Protein AF-A0A1V5LI44-F1 (afdb_monomer)

Structure (mmCIF, N/CA/C/O backbone):
data_AF-A0A1V5LI44-F1
#
_entry.id   AF-A0A1V5LI44-F1
#
loop_
_atom_site.group_PDB
_atom_site.id
_atom_site.type_symbol
_atom_site.label_atom_id
_atom_site.label_alt_id
_atom_site.label_comp_id
_atom_site.label_asym_id
_atom_site.label_entity_id
_atom_site.label_seq_id
_atom_site.pdbx_PDB_ins_code
_atom_site.Cartn_x
_atom_site.Cartn_y
_atom_site.Cartn_z
_atom_site.occupancy
_atom_site.B_iso_or_equiv
_atom_site.auth_seq_id
_atom_site.auth_comp_id
_atom_site.auth_asym_id
_atom_site.auth_atom_id
_atom_site.pdbx_PDB_model_num
ATOM 1 N N . MET A 1 1 ? 13.418 3.875 -15.182 1.00 83.81 1 MET A N 1
ATOM 2 C CA . MET A 1 1 ? 12.383 2.976 -15.754 1.00 83.81 1 MET A CA 1
ATOM 3 C C . MET A 1 1 ? 12.404 2.947 -17.285 1.00 83.81 1 MET A C 1
ATOM 5 O O . MET A 1 1 ? 12.660 1.880 -17.822 1.00 83.81 1 MET A O 1
ATOM 9 N N . VAL A 1 2 ? 12.182 4.068 -17.993 1.00 92.88 2 VAL A N 1
ATOM 10 C CA . VAL A 1 2 ? 12.179 4.095 -19.479 1.00 92.88 2 VAL A CA 1
ATOM 11 C C . VAL A 1 2 ? 13.537 3.695 -20.069 1.00 92.88 2 VAL A C 1
ATOM 13 O O . VAL A 1 2 ? 13.588 2.835 -20.942 1.00 92.88 2 VAL A O 1
ATOM 16 N N . ASP A 1 3 ? 14.641 4.219 -19.534 1.00 95.94 3 ASP A N 1
ATOM 17 C CA . ASP A 1 3 ? 15.985 3.838 -20.001 1.00 95.94 3 ASP A CA 1
ATOM 18 C C . ASP A 1 3 ? 16.298 2.360 -19.724 1.00 95.94 3 ASP A C 1
ATOM 20 O O . ASP A 1 3 ? 16.854 1.668 -20.571 1.00 95.94 3 ASP A O 1
ATOM 24 N N . CYS A 1 4 ? 15.875 1.844 -18.564 1.00 95.62 4 CYS A N 1
ATOM 25 C CA . CYS A 1 4 ? 16.010 0.426 -18.213 1.00 95.62 4 CYS A CA 1
ATOM 26 C C . CYS A 1 4 ? 15.240 -0.474 -19.190 1.00 95.62 4 CYS A C 1
ATOM 28 O O . CYS A 1 4 ? 15.754 -1.508 -19.604 1.00 95.62 4 CYS A O 1
ATOM 30 N N . PHE A 1 5 ? 14.036 -0.051 -19.593 1.00 93.69 5 PHE A N 1
ATO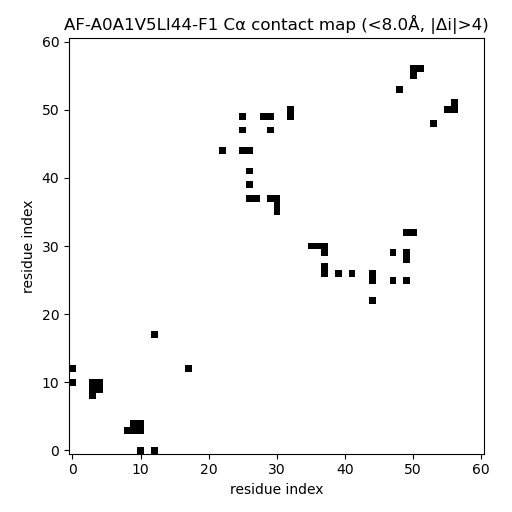M 31 C CA . PHE A 1 5 ? 13.226 -0.748 -20.590 1.00 93.69 5 PHE A CA 1
ATOM 32 C C . PHE A 1 5 ? 13.926 -0.794 -21.953 1.00 93.69 5 PHE A C 1
ATOM 34 O O . PHE A 1 5 ? 14.028 -1.867 -22.543 1.00 93.69 5 PHE A O 1
ATOM 41 N N . LEU A 1 6 ? 14.476 0.334 -22.418 1.00 97.44 6 LEU A N 1
ATOM 42 C CA . LEU A 1 6 ? 15.250 0.382 -23.665 1.00 97.44 6 LEU A CA 1
ATOM 43 C C . LEU A 1 6 ? 16.513 -0.489 -23.602 1.00 97.44 6 LEU A C 1
ATOM 45 O O . LEU A 1 6 ? 16.889 -1.098 -24.600 1.00 97.44 6 LEU A O 1
ATOM 49 N N . ALA A 1 7 ? 17.149 -0.570 -22.434 1.00 97.06 7 ALA A N 1
ATOM 50 C CA . ALA A 1 7 ? 18.339 -1.382 -22.206 1.00 97.06 7 ALA A CA 1
ATOM 51 C C . ALA A 1 7 ? 18.042 -2.866 -21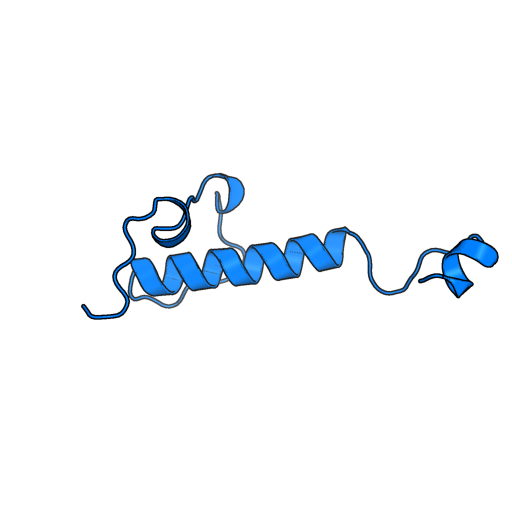.898 1.00 97.06 7 ALA A C 1
ATOM 53 O O . ALA A 1 7 ? 18.980 -3.648 -21.758 1.00 97.06 7 ALA A O 1
ATOM 54 N N . GLY A 1 8 ? 16.771 -3.273 -21.779 1.00 96.56 8 GLY A N 1
ATOM 55 C CA . GLY A 1 8 ? 16.388 -4.648 -21.437 1.00 96.56 8 GLY A CA 1
ATOM 56 C C . GLY A 1 8 ? 16.825 -5.094 -20.035 1.00 96.56 8 GLY A C 1
ATOM 57 O O . GLY A 1 8 ? 16.986 -6.289 -19.792 1.00 96.56 8 GLY A O 1
ATOM 58 N N . VAL A 1 9 ? 17.039 -4.151 -19.113 1.00 96.94 9 VAL A N 1
ATOM 59 C CA . VAL A 1 9 ? 17.460 -4.420 -17.730 1.00 96.94 9 VAL A CA 1
ATOM 60 C C . VAL A 1 9 ? 16.331 -4.128 -16.747 1.00 96.94 9 VAL A C 1
ATOM 62 O O . VAL A 1 9 ? 15.481 -3.267 -16.981 1.00 96.94 9 VAL A O 1
ATOM 65 N N . ARG A 1 10 ? 16.325 -4.833 -15.611 1.00 92.94 10 ARG A N 1
ATOM 66 C CA . ARG A 1 10 ? 15.353 -4.576 -14.542 1.00 92.94 10 ARG A CA 1
ATOM 67 C C . ARG A 1 10 ? 15.641 -3.205 -13.897 1.00 92.94 10 ARG A C 1
ATOM 69 O O . ARG A 1 10 ? 16.800 -2.946 -13.572 1.00 92.94 10 ARG A O 1
ATOM 76 N N . PRO A 1 11 ? 14.633 -2.331 -13.716 1.00 94.81 11 PRO A N 1
ATOM 77 C CA . PRO A 1 11 ? 14.790 -1.095 -12.947 1.00 94.81 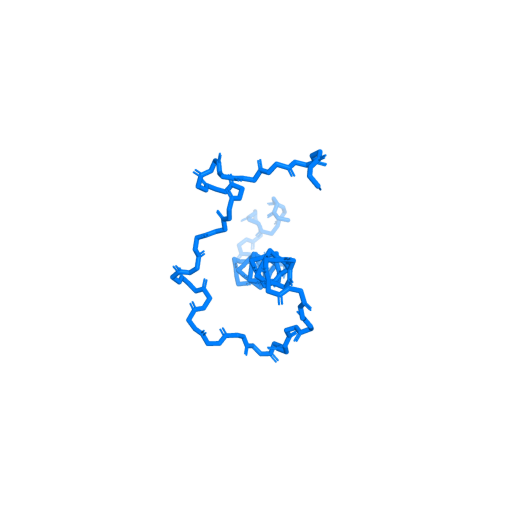11 PRO A CA 1
ATOM 78 C C . PRO A 1 11 ? 15.050 -1.378 -11.458 1.00 94.81 11 PRO A C 1
ATOM 80 O O . PRO A 1 11 ? 14.777 -2.479 -10.981 1.00 94.81 11 PRO A O 1
ATOM 83 N N . SER A 1 12 ? 15.56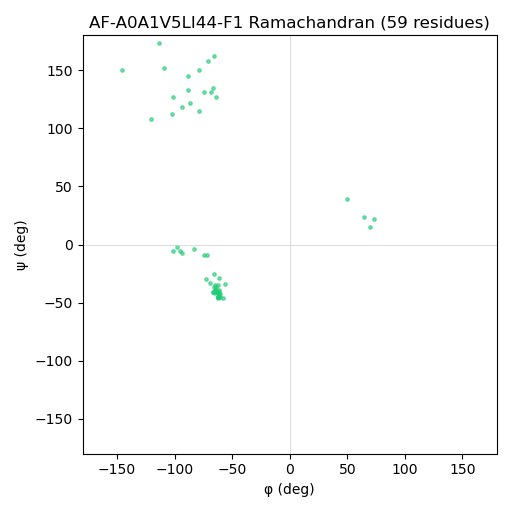8 -0.377 -10.738 1.00 93.25 12 SER A N 1
ATOM 84 C CA . SER A 1 12 ? 15.767 -0.436 -9.283 1.00 93.25 12 SER A CA 1
ATOM 85 C C . SER A 1 12 ? 14.452 -0.562 -8.528 1.00 93.25 12 SER A C 1
ATOM 87 O O . SER A 1 12 ? 14.379 -1.344 -7.592 1.00 93.25 12 SER A O 1
ATOM 89 N N . GLU A 1 13 ? 13.422 0.171 -8.954 1.00 93.81 13 GLU A N 1
ATOM 90 C CA . GLU A 1 13 ? 12.080 0.073 -8.389 1.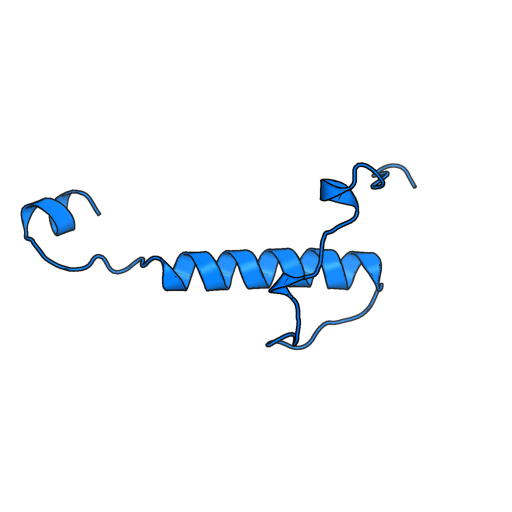00 93.81 13 GLU A CA 1
ATOM 91 C C . GLU A 1 13 ? 11.305 -1.032 -9.097 1.00 93.81 13 GLU A C 1
ATOM 93 O O . GLU A 1 13 ? 11.104 -1.018 -10.318 1.00 93.81 13 GLU A O 1
ATOM 98 N N . THR A 1 14 ? 10.858 -1.993 -8.309 1.00 93.00 14 THR A N 1
ATOM 99 C CA . THR A 1 14 ? 10.216 -3.215 -8.763 1.00 93.00 14 THR A CA 1
ATOM 100 C C . THR A 1 14 ? 8.753 -3.267 -8.337 1.00 93.00 14 THR A C 1
ATOM 102 O O . THR A 1 14 ? 8.247 -2.403 -7.618 1.00 93.00 14 THR A O 1
ATOM 105 N N . PHE A 1 15 ? 8.038 -4.284 -8.814 1.00 92.06 15 PHE A N 1
ATOM 106 C CA . PHE A 1 15 ? 6.658 -4.503 -8.395 1.00 92.06 15 PHE A CA 1
ATOM 107 C C . PHE A 1 15 ? 6.585 -4.871 -6.907 1.00 92.06 15 PHE A C 1
ATOM 109 O O . PHE A 1 15 ? 5.685 -4.432 -6.197 1.00 92.06 15 PHE A O 1
ATOM 116 N N . GLU A 1 16 ? 7.567 -5.632 -6.438 1.00 94.62 16 GLU A N 1
ATOM 117 C CA . GLU A 1 16 ? 7.725 -6.055 -5.055 1.00 94.62 16 GLU A CA 1
ATOM 118 C C . GLU A 1 16 ? 7.911 -4.851 -4.125 1.00 94.62 16 GLU A C 1
ATOM 120 O O . GLU A 1 16 ? 7.254 -4.783 -3.091 1.00 94.62 16 GLU A O 1
ATOM 125 N N . ASP A 1 17 ? 8.681 -3.838 -4.536 1.00 94.62 17 ASP A N 1
ATOM 126 C CA . ASP A 1 17 ? 8.797 -2.585 -3.774 1.00 94.62 17 ASP A CA 1
ATOM 127 C C . ASP A 1 17 ? 7.437 -1.875 -3.645 1.00 94.62 17 ASP A C 1
ATOM 129 O O . ASP A 1 17 ? 7.082 -1.356 -2.586 1.00 94.62 17 ASP A O 1
ATOM 133 N N . GLY A 1 18 ? 6.631 -1.888 -4.712 1.00 94.31 18 GLY A N 1
ATOM 134 C CA . GLY A 1 18 ? 5.266 -1.359 -4.687 1.00 94.31 18 GLY A CA 1
ATOM 135 C C . GLY A 1 18 ? 4.336 -2.127 -3.740 1.00 94.31 18 GLY A C 1
ATOM 136 O O . GLY A 1 18 ? 3.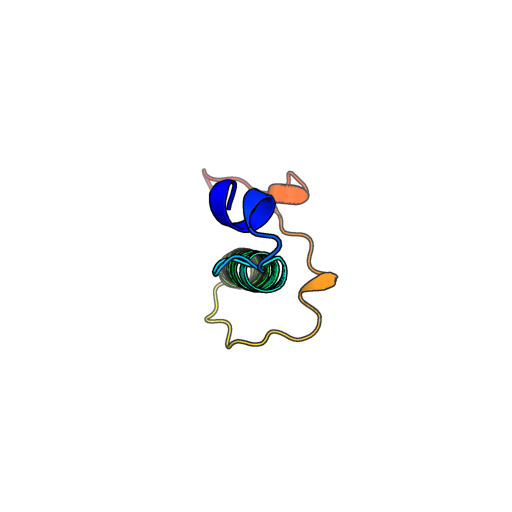492 -1.523 -3.066 1.00 94.31 18 GLY A O 1
ATOM 137 N N . LEU A 1 19 ? 4.500 -3.448 -3.653 1.00 94.00 19 LEU A N 1
ATOM 138 C CA . LEU A 1 19 ? 3.755 -4.293 -2.721 1.00 94.00 19 LEU A CA 1
ATOM 139 C C . LEU A 1 19 ? 4.125 -3.987 -1.263 1.00 94.00 19 LEU A C 1
ATOM 141 O O . LEU A 1 19 ? 3.231 -3.877 -0.423 1.00 94.00 19 LEU A O 1
ATOM 145 N N . GLU A 1 20 ? 5.407 -3.771 -0.965 1.00 93.75 20 GLU A N 1
ATOM 146 C CA . GLU A 1 20 ? 5.873 -3.377 0.372 1.00 93.75 20 GLU A CA 1
ATOM 147 C C . GLU A 1 20 ? 5.305 -2.015 0.795 1.00 93.75 20 GLU 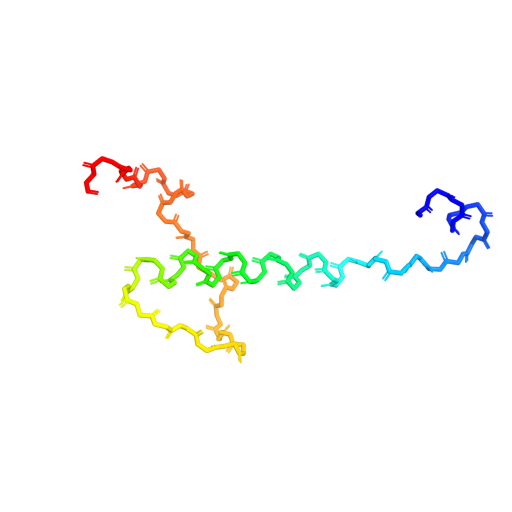A C 1
ATOM 149 O O . GLU A 1 20 ? 4.761 -1.869 1.894 1.00 93.75 20 GLU A O 1
ATOM 154 N N . VAL A 1 21 ? 5.329 -1.021 -0.103 1.00 94.94 21 VAL A N 1
ATOM 155 C CA . VAL A 1 21 ? 4.722 0.300 0.151 1.00 94.94 21 VAL A CA 1
ATOM 156 C C . VAL A 1 21 ? 3.220 0.178 0.416 1.00 94.94 21 VAL A C 1
ATOM 158 O O . VAL A 1 21 ? 2.694 0.804 1.340 1.00 94.94 21 VAL A O 1
ATOM 161 N N . THR A 1 22 ? 2.521 -0.650 -0.361 1.00 94.06 22 THR A N 1
ATOM 162 C CA . THR A 1 22 ? 1.082 -0.884 -0.177 1.00 94.06 22 THR A CA 1
ATOM 163 C C . THR A 1 22 ? 0.803 -1.568 1.161 1.00 94.06 22 THR A C 1
ATOM 165 O O . THR A 1 22 ? -0.104 -1.162 1.885 1.00 94.06 22 THR A O 1
ATOM 168 N N . THR A 1 23 ? 1.616 -2.553 1.539 1.00 94.31 23 THR A N 1
ATOM 169 C CA . THR A 1 23 ? 1.501 -3.278 2.813 1.00 94.31 23 THR A CA 1
ATOM 170 C C . THR A 1 23 ? 1.704 -2.349 4.007 1.00 94.31 23 THR A C 1
ATOM 172 O O . THR A 1 23 ? 0.937 -2.398 4.975 1.00 94.31 23 THR A O 1
ATOM 175 N N . LEU A 1 24 ? 2.686 -1.446 3.925 1.00 94.94 24 LEU A N 1
ATOM 176 C CA . LEU A 1 24 ? 2.914 -0.415 4.934 1.00 94.94 24 LEU A CA 1
ATOM 177 C C . LEU A 1 24 ? 1.697 0.514 5.073 1.00 94.94 24 LEU A C 1
ATOM 179 O O . LEU A 1 24 ? 1.257 0.786 6.191 1.00 94.94 24 LEU A O 1
ATOM 183 N N . LEU A 1 25 ? 1.118 0.960 3.954 1.00 95.31 25 LEU A N 1
ATOM 184 C CA . LEU A 1 25 ? -0.076 1.810 3.950 1.00 95.31 25 LEU A CA 1
ATOM 185 C C . LEU A 1 25 ? -1.293 1.101 4.570 1.00 95.31 25 LEU A C 1
ATOM 187 O O . LEU A 1 25 ? -1.987 1.684 5.403 1.00 95.31 25 LEU A O 1
ATOM 191 N N . MET A 1 26 ? -1.538 -0.163 4.213 1.00 95.69 26 MET A N 1
ATOM 192 C CA . MET A 1 26 ? -2.637 -0.954 4.785 1.00 95.69 26 MET A CA 1
ATOM 193 C C . MET A 1 26 ? -2.452 -1.180 6.286 1.00 95.69 26 MET A C 1
ATOM 195 O O . MET A 1 26 ? -3.400 -1.048 7.061 1.00 95.69 26 MET A O 1
ATOM 199 N N . SER A 1 27 ? -1.215 -1.426 6.719 1.00 95.38 27 SER A N 1
ATOM 200 C CA . SER A 1 27 ? -0.871 -1.556 8.137 1.00 95.38 27 SER A CA 1
ATOM 201 C C . SER A 1 27 ? -1.085 -0.245 8.901 1.00 95.38 27 SER A C 1
ATOM 203 O O . SER A 1 27 ? -1.520 -0.269 10.052 1.00 95.38 27 SER A O 1
ATOM 205 N N . ALA A 1 28 ? -0.846 0.908 8.267 1.00 94.94 28 ALA A N 1
ATOM 206 C CA . ALA A 1 28 ? -1.138 2.214 8.853 1.00 94.94 28 ALA A CA 1
ATOM 207 C C . ALA A 1 28 ? -2.650 2.445 9.027 1.00 94.94 28 ALA A C 1
ATOM 209 O O . ALA A 1 28 ? -3.068 2.917 10.085 1.00 94.94 28 ALA A O 1
ATOM 210 N N . TYR A 1 29 ? -3.480 2.052 8.053 1.00 95.44 29 TYR A N 1
ATOM 211 C CA . TYR A 1 29 ? -4.938 2.070 8.227 1.00 95.44 29 TYR A CA 1
ATOM 212 C C . TYR A 1 29 ? -5.389 1.154 9.367 1.00 95.44 29 TYR A C 1
ATOM 214 O O . TYR A 1 29 ? -6.200 1.558 10.197 1.00 95.44 29 TYR A O 1
ATOM 222 N N . MET A 1 30 ? -4.830 -0.055 9.445 1.00 94.19 30 MET A N 1
ATOM 223 C CA . MET A 1 30 ? -5.127 -1.001 10.518 1.00 94.19 30 MET A CA 1
ATOM 224 C C . MET A 1 30 ? -4.736 -0.449 11.896 1.00 94.19 30 MET A C 1
ATOM 226 O O . MET A 1 30 ? -5.508 -0.564 12.845 1.00 94.19 30 MET A O 1
ATOM 230 N N . SER A 1 31 ? -3.558 0.169 11.996 1.00 95.31 31 SER A N 1
ATOM 231 C CA . SER A 1 31 ? -3.076 0.856 13.200 1.00 95.31 31 SER A CA 1
ATOM 232 C C . SER A 1 31 ? -4.041 1.958 13.637 1.00 95.31 31 SER A C 1
ATOM 234 O O . SER A 1 31 ? -4.425 2.014 14.804 1.00 95.31 31 SER A O 1
ATOM 236 N N . ALA A 1 32 ? -4.498 2.784 12.690 1.00 93.75 32 ALA A N 1
ATOM 237 C CA . ALA A 1 32 ? -5.456 3.851 12.954 1.00 93.75 32 ALA A CA 1
ATOM 238 C C . ALA A 1 32 ? -6.829 3.320 13.403 1.00 93.75 32 ALA A C 1
ATOM 240 O O . ALA A 1 32 ? -7.423 3.885 14.314 1.00 93.75 32 ALA A O 1
ATOM 241 N N . GLU A 1 33 ? -7.329 2.231 12.809 1.00 93.12 33 GLU A N 1
ATOM 242 C CA . GLU A 1 33 ? -8.613 1.622 13.200 1.00 93.12 33 GLU A CA 1
ATOM 243 C C . GLU A 1 33 ? -8.561 0.888 14.547 1.00 93.12 33 GLU A C 1
ATOM 245 O O . GLU A 1 33 ? -9.579 0.805 15.230 1.00 93.12 33 GLU A O 1
ATOM 250 N N . GLN A 1 34 ? -7.405 0.334 14.925 1.00 92.75 34 GLN A N 1
ATOM 251 C CA . GLN A 1 34 ? -7.234 -0.424 16.171 1.00 92.75 34 GLN A CA 1
ATOM 252 C C . GLN A 1 34 ? -6.624 0.397 17.314 1.00 92.75 34 GLN A C 1
ATOM 254 O O . GLN A 1 34 ? -6.437 -0.147 18.402 1.00 92.75 34 GLN A O 1
ATOM 259 N N . GLU A 1 35 ? -6.277 1.662 17.060 1.00 94.38 35 GLU A N 1
ATOM 260 C CA . GLU A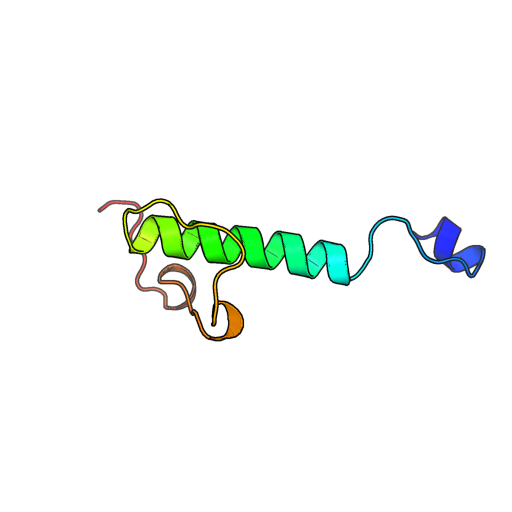 1 35 ? -5.618 2.576 18.003 1.00 94.38 35 GLU A CA 1
ATOM 261 C C . GLU A 1 35 ? -4.380 1.962 18.681 1.00 94.38 35 GLU A C 1
ATOM 263 O O . GLU A 1 35 ? -4.127 2.150 19.873 1.00 94.38 35 GLU A O 1
ATOM 268 N N . LYS A 1 36 ? -3.589 1.189 17.925 1.00 94.44 36 LYS A N 1
ATOM 269 C CA . LYS A 1 36 ? -2.427 0.476 18.467 1.00 94.44 36 LYS A CA 1
ATOM 270 C C . LYS A 1 36 ? -1.286 0.389 17.469 1.00 94.44 36 LYS A C 1
ATOM 272 O O . LYS A 1 36 ? -1.503 0.254 16.269 1.00 94.44 36 LYS A O 1
ATOM 277 N N . THR A 1 37 ? -0.061 0.352 17.984 1.00 94.25 37 THR A N 1
ATOM 278 C CA . THR A 1 37 ? 1.125 0.093 17.164 1.00 94.25 37 THR A CA 1
ATOM 279 C C . THR A 1 37 ? 1.064 -1.311 16.568 1.00 94.25 37 THR A C 1
ATOM 281 O O . THR A 1 37 ? 0.907 -2.301 17.285 1.00 94.25 37 THR A O 1
ATOM 284 N N . ILE A 1 38 ? 1.225 -1.391 15.251 1.00 92.19 38 ILE A N 1
ATOM 285 C CA . ILE A 1 38 ? 1.270 -2.640 14.497 1.00 92.19 38 ILE A CA 1
ATOM 286 C C . ILE A 1 38 ? 2.729 -2.969 14.171 1.00 92.19 38 ILE A C 1
ATOM 288 O O . ILE A 1 38 ? 3.452 -2.132 13.633 1.00 92.19 38 ILE A O 1
ATOM 292 N N . LEU A 1 39 ? 3.166 -4.181 14.519 1.00 91.69 39 LEU A N 1
ATOM 293 C CA . LEU A 1 39 ? 4.491 -4.687 14.165 1.00 91.69 39 LEU A CA 1
ATOM 294 C C . LEU A 1 39 ? 4.425 -5.378 12.805 1.00 91.69 39 LEU A C 1
ATOM 296 O O . LEU A 1 39 ? 3.534 -6.190 12.564 1.00 91.69 39 LEU A O 1
ATOM 300 N N . LEU A 1 40 ? 5.376 -5.048 11.934 1.00 89.50 40 LEU A N 1
ATOM 301 C CA . LEU A 1 40 ? 5.506 -5.656 10.615 1.00 89.50 40 LEU A CA 1
ATOM 302 C C . LEU A 1 40 ? 6.387 -6.917 10.686 1.00 89.50 40 LEU A C 1
ATOM 304 O O . LEU A 1 40 ? 7.370 -6.913 11.434 1.00 89.50 40 LEU A O 1
ATOM 308 N N . PRO A 1 41 ? 6.089 -7.963 9.890 1.00 87.81 41 PRO A N 1
ATOM 309 C CA . PRO A 1 41 ? 4.952 -8.082 8.968 1.00 87.81 41 PRO A CA 1
ATOM 310 C C . PRO A 1 41 ? 3.636 -8.437 9.684 1.00 87.81 41 PRO A C 1
ATOM 312 O O . PRO A 1 41 ? 3.636 -9.133 10.699 1.00 87.81 41 PRO A O 1
ATOM 315 N N . VAL A 1 42 ? 2.507 -7.982 9.131 1.00 86.88 42 VAL A N 1
ATOM 316 C CA . VAL A 1 42 ? 1.161 -8.259 9.662 1.00 86.88 42 VAL A CA 1
ATOM 317 C C . VAL A 1 42 ? 0.572 -9.483 8.961 1.00 86.88 42 VAL A C 1
ATOM 319 O O . VAL A 1 42 ? 0.371 -9.427 7.749 1.00 86.88 42 VAL A O 1
ATOM 322 N N . PRO A 1 43 ? 0.259 -10.577 9.676 1.00 88.06 43 PRO A N 1
ATOM 323 C CA . PRO A 1 43 ? -0.404 -11.729 9.070 1.00 88.06 43 PRO A CA 1
ATOM 324 C C . PRO A 1 43 ? -1.830 -11.378 8.619 1.00 88.06 43 PRO A C 1
ATOM 326 O O . PRO A 1 43 ? -2.580 -10.785 9.397 1.00 88.06 43 PRO A O 1
ATOM 329 N N . GLY A 1 44 ? -2.221 -11.781 7.406 1.00 87.69 44 GLY A N 1
ATOM 330 C CA . GLY A 1 44 ? -3.589 -11.607 6.897 1.00 87.69 44 GLY A CA 1
ATOM 331 C C . GLY A 1 44 ? -3.944 -10.168 6.514 1.00 87.69 44 GLY A C 1
ATOM 332 O O . GLY A 1 44 ? -5.119 -9.802 6.498 1.00 87.69 44 GLY A O 1
ATOM 333 N N . ILE A 1 45 ? -2.944 -9.325 6.244 1.00 91.44 45 ILE A N 1
ATOM 334 C CA . ILE A 1 45 ? -3.156 -7.940 5.799 1.00 91.44 45 ILE A CA 1
ATOM 335 C C . ILE A 1 45 ? -3.822 -7.874 4.418 1.00 91.44 45 ILE A C 1
ATOM 337 O O . ILE A 1 45 ? -4.512 -6.906 4.114 1.00 91.44 45 ILE A O 1
ATOM 341 N N . GLU A 1 46 ? -3.660 -8.919 3.608 1.00 91.31 46 GLU A N 1
ATOM 342 C CA . GLU A 1 46 ? -4.259 -9.092 2.286 1.00 91.31 46 GLU A CA 1
ATOM 343 C C . GLU A 1 46 ? -5.797 -9.111 2.301 1.00 91.31 46 GLU A C 1
ATOM 345 O O . GLU A 1 46 ? -6.420 -8.668 1.337 1.00 91.31 46 GLU A O 1
ATOM 350 N N . ASP A 1 47 ? -6.406 -9.551 3.405 1.00 94.62 47 ASP A N 1
ATOM 351 C CA . ASP A 1 47 ? -7.863 -9.624 3.573 1.00 94.62 47 ASP A CA 1
ATOM 352 C C . ASP A 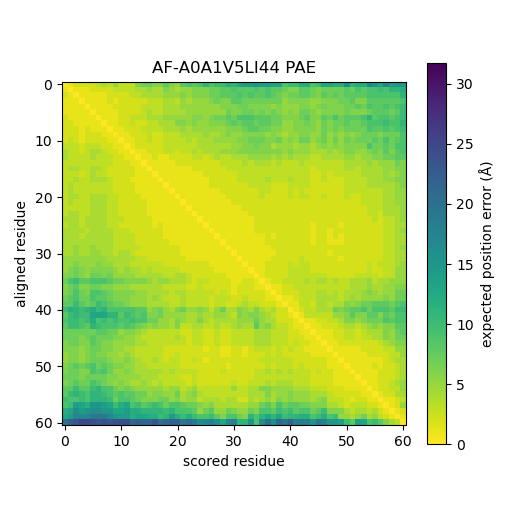1 47 ? -8.442 -8.382 4.277 1.00 94.62 47 ASP A C 1
ATOM 354 O O . ASP A 1 47 ? -9.661 -8.231 4.426 1.00 94.62 47 ASP A O 1
ATOM 358 N N . PHE A 1 48 ? -7.583 -7.474 4.747 1.00 94.38 48 PHE A N 1
ATOM 359 C CA . PHE A 1 48 ? -8.004 -6.295 5.490 1.00 94.38 48 PHE A CA 1
ATOM 360 C C . PHE A 1 48 ? -8.533 -5.205 4.550 1.00 94.38 48 PHE A C 1
ATOM 362 O O . PHE A 1 48 ? -7.798 -4.593 3.779 1.00 94.38 48 PHE A O 1
ATOM 369 N N . ILE A 1 49 ? -9.826 -4.899 4.670 1.00 95.31 49 ILE A N 1
ATOM 370 C CA . ILE A 1 49 ? -10.465 -3.801 3.937 1.00 95.31 49 ILE A CA 1
ATOM 371 C C . ILE A 1 49 ? -10.626 -2.617 4.893 1.00 95.31 49 ILE A C 1
ATOM 373 O O . ILE A 1 49 ? -11.456 -2.731 5.788 1.00 95.31 49 ILE A O 1
ATOM 377 N N . PRO A 1 50 ? -9.934 -1.478 4.730 1.00 94.88 50 PRO A N 1
ATOM 378 C CA . PRO A 1 50 ? -10.025 -0.359 5.669 1.00 94.88 50 PRO A CA 1
ATOM 379 C C . PRO A 1 50 ? -11.366 0.393 5.606 1.00 94.88 50 PRO A C 1
ATOM 381 O O . PRO A 1 50 ? -12.057 0.406 4.586 1.00 94.88 50 PRO A O 1
ATOM 384 N N . ALA A 1 51 ? -11.727 1.101 6.676 1.00 94.94 51 ALA A N 1
ATOM 385 C CA . ALA A 1 51 ? -12.944 1.903 6.806 1.00 94.94 51 ALA A CA 1
ATOM 386 C C . ALA A 1 51 ? -13.080 2.963 5.708 1.00 94.94 51 ALA A C 1
ATOM 388 O O . ALA A 1 51 ? -14.196 3.241 5.265 1.00 94.94 51 ALA A O 1
ATOM 389 N N . VAL A 1 52 ? -11.956 3.522 5.246 1.00 93.62 52 VAL A N 1
ATOM 390 C CA . VAL A 1 52 ? -11.914 4.459 4.113 1.00 93.62 52 VAL A CA 1
ATOM 391 C C . VAL A 1 52 ? -12.412 3.779 2.838 1.00 93.62 52 VAL A C 1
ATOM 393 O O . VAL A 1 52 ? -13.267 4.332 2.153 1.00 93.62 52 VAL A O 1
ATOM 396 N N . ALA A 1 53 ? -11.959 2.551 2.564 1.00 94.31 53 ALA A N 1
ATOM 397 C CA . ALA A 1 53 ? -12.402 1.771 1.408 1.00 94.31 53 ALA A CA 1
ATOM 398 C C . ALA A 1 53 ? -13.863 1.305 1.541 1.00 94.31 53 ALA A C 1
ATOM 400 O O . ALA A 1 53 ? -14.586 1.257 0.551 1.00 94.31 53 ALA A O 1
ATOM 401 N N . ARG A 1 54 ? -14.329 1.020 2.765 1.00 95.50 54 ARG A N 1
ATOM 402 C CA . ARG A 1 54 ? -15.740 0.688 3.044 1.00 95.50 54 ARG A CA 1
ATOM 403 C C . ARG A 1 54 ? -16.684 1.902 2.996 1.00 95.50 54 ARG A C 1
ATOM 405 O O . ARG A 1 54 ? -17.891 1.721 3.116 1.00 95.50 54 ARG A O 1
ATOM 412 N N . GLY A 1 55 ? -16.166 3.131 2.895 1.00 93.94 55 GLY A N 1
ATOM 413 C CA . GLY A 1 55 ? -16.965 4.361 2.999 1.00 93.94 55 GLY A CA 1
ATOM 414 C C . GLY A 1 55 ? -17.506 4.650 4.408 1.00 93.94 55 GLY A C 1
ATOM 415 O O . GLY A 1 55 ? -18.397 5.477 4.571 1.00 93.94 55 GLY A O 1
ATOM 416 N N . ALA A 1 56 ? -16.981 3.975 5.433 1.00 93.62 56 ALA A N 1
ATOM 417 C CA . ALA A 1 56 ? -17.392 4.129 6.830 1.00 93.62 56 ALA A CA 1
ATOM 418 C C . ALA A 1 56 ? -16.536 5.149 7.604 1.00 93.62 56 ALA A C 1
ATOM 420 O O . ALA A 1 56 ? -16.826 5.453 8.762 1.00 93.62 56 ALA A O 1
ATOM 421 N N . TRP A 1 57 ? -15.463 5.658 6.993 1.00 92.06 57 TRP A N 1
ATOM 422 C CA . TRP A 1 57 ? -14.558 6.600 7.642 1.00 92.06 57 TRP A CA 1
ATOM 423 C C . TRP A 1 57 ? -15.168 8.001 7.754 1.00 92.06 57 TRP A C 1
ATOM 425 O O . TRP A 1 57 ? -15.655 8.562 6.773 1.00 92.06 57 TRP A O 1
ATOM 435 N N . ASN A 1 58 ? -15.099 8.583 8.954 1.00 88.81 58 ASN A N 1
ATOM 436 C CA . ASN A 1 58 ? -15.505 9.959 9.213 1.00 88.81 58 ASN A CA 1
ATOM 437 C C . ASN A 1 58 ? -14.309 10.765 9.753 1.00 88.81 58 ASN A C 1
ATOM 439 O O . ASN A 1 58 ? -13.958 10.579 10.914 1.00 88.81 58 ASN A O 1
ATOM 443 N N . PRO A 1 59 ? -13.727 11.690 8.968 1.00 84.88 59 PRO A N 1
ATOM 444 C CA . PRO A 1 59 ? -12.587 12.507 9.400 1.00 84.88 59 PRO A CA 1
ATOM 445 C C . PRO A 1 59 ? -12.937 13.585 10.438 1.00 84.88 59 PRO A C 1
ATOM 447 O O . PRO A 1 59 ? -12.047 14.275 10.920 1.00 84.88 59 PRO A O 1
ATOM 450 N N . ARG A 1 60 ? -14.229 13.806 10.718 1.00 86.12 60 ARG A N 1
ATOM 451 C CA . ARG A 1 60 ? -14.719 14.808 11.680 1.00 86.12 60 ARG A CA 1
ATOM 452 C C . ARG A 1 60 ? -15.126 14.209 13.026 1.00 86.12 60 ARG A C 1
ATOM 454 O O . ARG A 1 60 ? -15.557 14.965 13.894 1.00 86.12 60 ARG A O 1
ATOM 461 N N . LYS A 1 61 ? -15.100 12.882 13.147 1.00 60.75 61 LYS A N 1
ATOM 462 C CA . LYS A 1 61 ? -15.249 12.210 14.437 1.00 60.75 61 LYS A CA 1
ATOM 463 C C . LYS A 1 61 ? -13.918 12.193 15.166 1.00 60.75 61 LYS A C 1
ATOM 465 O O . LYS A 1 61 ? -12.888 12.099 14.467 1.00 60.75 61 LYS A O 1
#

Sequence (61 aa):
MVDCFLAGVRPSETFEDGLEVTTLLMSAYMSAEQEKTILLPVPGIEDFIPAVARGAWNPRK

Solvent-accessible surface area (backbone atoms only — not comparable to full-atom values): 3981 Å² total; per-residue (Å²): 96,72,66,26,58,76,68,76,44,84,47,93,78,47,72,66,59,53,48,53,54,49,52,53,52,54,47,49,48,50,20,67,76,65,75,43,92,71,67,83,85,62,87,70,56,89,78,63,76,48,48,69,81,72,69,69,60,60,94,86,110

Foldseek 3Di:
DVVCVVVVHDDPDDVVNVVVVVQVVLLVLVCVVVVHDDDPPDPPSVVDDGCVNVVNDDPVD

Mean predicted aligned error: 4.24 Å

pLDDT: mean 92.67, std 5.05, range [60.75, 97.44]

Radius of gyration: 16.31 Å; Cα contacts (8 Å, |Δi|>4): 30; chains: 1; bounding box: 36×26×42 Å

Secondary structure (DSSP, 8-state):
-HHHHHTT---SS-HHHHHHHHHHHHHHHHHHHHTSPPPSSPTTGGG---TTTTT---TT-